Protein AF-A0A4V2B0A9-F1 (afdb_monomer_lite)

Secondary structure (DSSP, 8-state):
-HHHHHHHHHHHHHT-SEEEEE---SS-SS---EEEEESSGGGG-GGG--SS--HHHHHHHHHHHHHHHHHTT-GGGS--

Sequence (80 aa):
AVAQIIGQAVRTAFDAPRAGLLIAGLEVPHLHLHVFPAYDMGNFDISGADPNPSAESQDEAADKLRAALRHLGHEAHVPN

pLDDT: mean 96.53, std 3.44, range [76.44, 98.69]

Structure (mmCIF, N/CA/C/O backbone):
data_AF-A0A4V2B0A9-F1
#
_entry.id   AF-A0A4V2B0A9-F1
#
loop_
_atom_site.group_PDB
_atom_site.id
_atom_site.type_symbol
_atom_site.label_atom_id
_atom_site.label_alt_id
_atom_site.label_comp_id
_atom_site.label_asym_id
_atom_site.label_entity_id
_atom_site.label_seq_id
_atom_site.pdbx_PDB_ins_code
_atom_site.Cartn_x
_atom_site.Cartn_y
_atom_site.Cartn_z
_atom_site.occupancy
_atom_site.B_iso_or_equiv
_atom_site.auth_seq_id
_atom_site.auth_comp_id
_atom_site.auth_asym_id
_atom_site.auth_atom_id
_atom_site.pdbx_PDB_model_num
ATOM 1 N N . ALA A 1 1 ? -12.457 -8.522 -0.024 1.00 88.38 1 ALA A N 1
ATOM 2 C CA . ALA A 1 1 ? -12.476 -7.075 0.286 1.00 88.38 1 ALA A CA 1
ATOM 3 C C . ALA A 1 1 ? -11.137 -6.529 0.809 1.00 88.38 1 ALA A C 1
ATOM 5 O O . ALA A 1 1 ? -10.915 -5.338 0.663 1.00 88.38 1 ALA A O 1
ATOM 6 N N . VAL A 1 2 ? -10.224 -7.347 1.364 1.00 97.50 2 VAL A N 1
ATOM 7 C CA . VAL A 1 2 ? -8.964 -6.869 1.987 1.00 97.50 2 VAL A CA 1
ATOM 8 C C . VAL A 1 2 ? -8.168 -5.888 1.112 1.00 97.50 2 VAL A C 1
ATOM 10 O O . VAL A 1 2 ? -7.843 -4.805 1.574 1.00 97.50 2 VAL A O 1
ATOM 13 N N . ALA A 1 3 ? -7.931 -6.193 -0.168 1.00 98.31 3 ALA A N 1
ATOM 14 C CA . ALA A 1 3 ? -7.182 -5.292 -1.055 1.00 98.31 3 ALA A CA 1
ATOM 15 C C . ALA 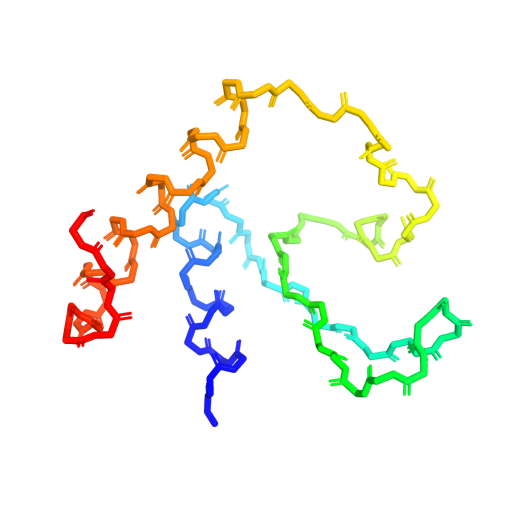A 1 3 ? -7.832 -3.904 -1.231 1.00 98.31 3 ALA A C 1
ATOM 17 O O . ALA A 1 3 ? -7.126 -2.911 -1.355 1.00 98.31 3 ALA A O 1
ATOM 18 N N . GLN A 1 4 ? -9.167 -3.812 -1.200 1.00 98.38 4 GLN A N 1
ATOM 19 C CA . GLN A 1 4 ? -9.872 -2.525 -1.264 1.00 98.38 4 GLN A CA 1
ATOM 20 C C . GLN A 1 4 ? -9.667 -1.714 0.021 1.00 98.38 4 GLN A C 1
ATOM 22 O O . GLN A 1 4 ? -9.435 -0.512 -0.060 1.00 98.38 4 GLN A O 1
ATOM 27 N N . ILE A 1 5 ? -9.699 -2.376 1.182 1.00 98.62 5 ILE A N 1
ATOM 28 C CA . ILE A 1 5 ? -9.426 -1.764 2.491 1.00 98.62 5 ILE A CA 1
ATOM 29 C C . ILE A 1 5 ? -7.996 -1.214 2.533 1.00 98.62 5 ILE A C 1
ATOM 31 O O . ILE A 1 5 ? -7.789 -0.044 2.845 1.00 98.62 5 ILE A O 1
ATOM 35 N N . ILE A 1 6 ? -7.010 -2.029 2.141 1.00 98.56 6 ILE A N 1
ATOM 36 C CA . ILE A 1 6 ? -5.612 -1.587 2.056 1.00 98.56 6 ILE A CA 1
ATOM 37 C C . ILE A 1 6 ? -5.471 -0.445 1.042 1.00 98.56 6 ILE A C 1
ATOM 39 O O . ILE A 1 6 ? -4.800 0.538 1.330 1.00 98.56 6 ILE A O 1
ATOM 43 N N . GLY A 1 7 ? -6.162 -0.517 -0.100 1.00 98.62 7 GLY A N 1
ATOM 44 C CA . GLY A 1 7 ? -6.186 0.540 -1.113 1.00 98.62 7 GLY A CA 1
ATOM 45 C C . GLY A 1 7 ? -6.708 1.883 -0.585 1.00 98.62 7 GLY A C 1
ATOM 46 O O . GLY A 1 7 ? -6.180 2.939 -0.929 1.00 98.62 7 GLY A O 1
ATOM 47 N N . GLN A 1 8 ? -7.727 1.869 0.274 1.00 98.69 8 GLN A N 1
ATOM 48 C CA . GLN A 1 8 ? -8.207 3.078 0.948 1.00 98.69 8 GLN A CA 1
ATOM 49 C C . GLN A 1 8 ? -7.175 3.595 1.955 1.00 98.69 8 GLN A C 1
ATOM 51 O O . GLN A 1 8 ? -6.868 4.785 1.948 1.00 98.69 8 GLN A O 1
ATOM 56 N N . ALA A 1 9 ? -6.582 2.703 2.752 1.00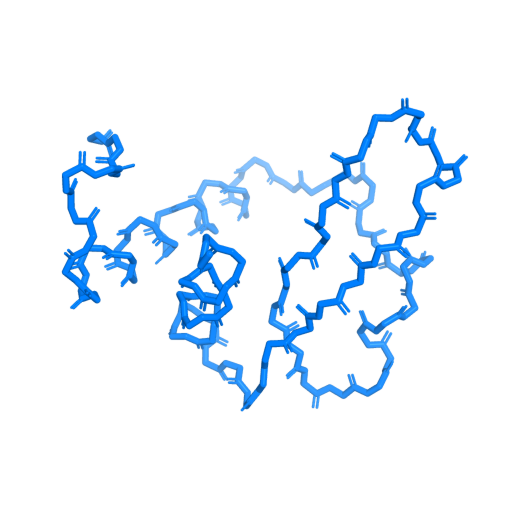 98.62 9 ALA A N 1
ATOM 57 C CA . ALA A 1 9 ? -5.579 3.070 3.744 1.00 98.62 9 ALA A CA 1
ATOM 58 C C . ALA A 1 9 ? -4.313 3.674 3.119 1.00 98.62 9 ALA A C 1
ATOM 60 O O . ALA A 1 9 ? -3.872 4.718 3.585 1.00 98.62 9 ALA A O 1
ATOM 61 N N . VAL A 1 10 ? -3.757 3.091 2.047 1.00 98.62 10 VAL A N 1
ATOM 62 C CA . VAL A 1 10 ? -2.563 3.646 1.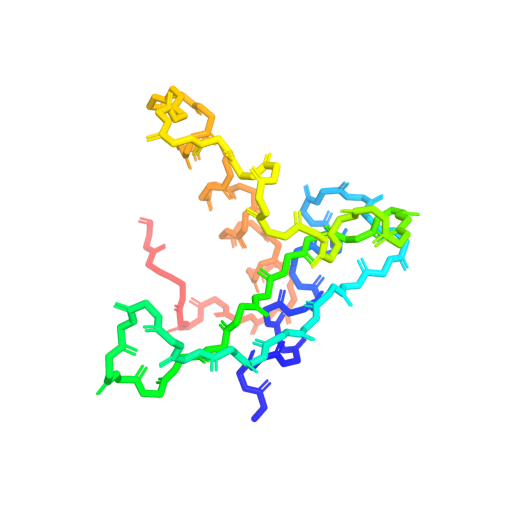372 1.00 98.62 10 VAL A CA 1
ATOM 63 C C . VAL A 1 10 ? -2.841 5.027 0.776 1.00 98.62 10 VAL A C 1
ATOM 65 O O . VAL A 1 10 ? -1.978 5.895 0.823 1.00 98.62 10 VAL A O 1
ATOM 68 N N . ARG A 1 11 ? -4.056 5.279 0.264 1.00 98.69 11 ARG A N 1
ATOM 69 C CA . ARG A 1 11 ? -4.425 6.613 -0.233 1.00 98.69 11 ARG A CA 1
ATOM 70 C C . ARG A 1 11 ? -4.445 7.638 0.887 1.00 98.69 11 ARG A C 1
ATOM 72 O O . ARG A 1 11 ? -3.841 8.691 0.736 1.00 98.69 11 ARG A O 1
ATOM 79 N N . THR A 1 12 ? -5.099 7.318 2.001 1.00 98.38 12 THR A N 1
ATOM 80 C CA . THR A 1 12 ? -5.170 8.204 3.170 1.00 98.38 12 THR A CA 1
ATOM 81 C C . THR A 1 12 ? -3.796 8.421 3.808 1.00 98.38 12 THR A C 1
ATOM 83 O O . THR A 1 12 ? -3.452 9.547 4.144 1.00 98.38 12 THR A O 1
ATOM 86 N N . ALA A 1 13 ? -2.999 7.361 3.958 1.00 98.56 13 ALA A N 1
ATOM 87 C CA . ALA A 1 13 ? -1.698 7.386 4.627 1.00 98.56 13 ALA A CA 1
ATOM 88 C C . ALA A 1 13 ? -0.639 8.218 3.884 1.00 98.56 13 ALA A C 1
ATOM 90 O O . ALA A 1 13 ? 0.225 8.819 4.521 1.00 98.56 13 ALA A O 1
ATOM 91 N N . PHE A 1 14 ? -0.699 8.239 2.551 1.00 98.44 14 PHE A N 1
ATOM 92 C CA . PHE A 1 14 ? 0.314 8.865 1.698 1.00 98.44 14 PHE A CA 1
ATOM 93 C C . PHE A 1 14 ? -0.230 10.030 0.856 1.00 98.44 14 PHE A C 1
ATOM 95 O O . PHE A 1 14 ? 0.459 10.502 -0.045 1.00 98.44 14 PHE A O 1
ATOM 102 N N . ASP A 1 15 ? -1.460 10.481 1.123 1.00 98.25 15 ASP A N 1
ATOM 103 C CA . ASP A 1 15 ? -2.157 11.520 0.347 1.00 98.25 15 ASP A CA 1
ATOM 104 C C . ASP A 1 15 ? -2.129 11.252 -1.173 1.00 98.25 15 ASP A C 1
ATOM 106 O O . ASP A 1 15 ? -1.884 12.121 -2.010 1.00 98.25 15 ASP A O 1
ATOM 110 N N . ALA A 1 16 ? -2.319 9.984 -1.547 1.00 98.38 16 ALA A N 1
ATOM 111 C CA . ALA A 1 16 ? -2.242 9.570 -2.940 1.00 98.38 16 ALA A CA 1
ATOM 112 C C . ALA A 1 16 ? -3.593 9.762 -3.649 1.00 98.38 16 ALA A C 1
ATOM 114 O O . ALA A 1 16 ? -4.646 9.355 -3.128 1.00 98.38 16 ALA A O 1
ATOM 115 N N . PRO A 1 17 ? -3.605 10.286 -4.891 1.00 98.25 17 PRO A N 1
ATOM 116 C CA . PRO A 1 17 ? -4.849 10.500 -5.622 1.00 98.25 17 PRO A CA 1
ATOM 117 C C . PRO A 1 17 ? -5.561 9.172 -5.921 1.00 98.25 17 PRO A C 1
ATOM 119 O O . PRO A 1 17 ? -6.796 9.125 -5.962 1.00 98.25 17 PRO A O 1
ATOM 122 N N . ARG A 1 18 ? -4.806 8.075 -6.090 1.00 98.44 18 ARG A N 1
ATOM 123 C CA . ARG A 1 18 ? -5.311 6.720 -6.357 1.00 98.44 18 ARG A CA 1
ATOM 124 C C . ARG A 1 18 ? -4.494 5.654 -5.618 1.00 98.44 18 ARG A C 1
ATOM 126 O O . ARG A 1 18 ? -3.415 5.921 -5.103 1.00 98.44 18 ARG A O 1
ATOM 133 N N . ALA A 1 19 ? -5.036 4.438 -5.576 1.00 98.38 19 ALA A N 1
ATOM 134 C CA . ALA A 1 19 ? -4.317 3.236 -5.163 1.00 98.38 19 ALA A CA 1
ATOM 135 C C . ALA A 1 19 ? -3.994 2.397 -6.402 1.00 98.38 19 ALA A C 1
ATOM 137 O O . ALA A 1 19 ? -4.872 2.193 -7.246 1.00 98.38 19 ALA A O 1
ATOM 138 N N . GLY A 1 20 ? -2.763 1.907 -6.490 1.00 98.00 20 GLY A N 1
ATOM 139 C CA . GLY A 1 20 ? -2.364 0.877 -7.438 1.00 98.00 20 GLY A CA 1
ATOM 140 C C . GLY A 1 20 ? -2.745 -0.515 -6.935 1.00 98.00 20 GLY A C 1
ATOM 141 O O . GLY A 1 20 ? -2.739 -0.774 -5.730 1.00 98.00 20 GLY A O 1
ATOM 142 N N . LEU A 1 21 ? -3.088 -1.402 -7.870 1.00 97.88 21 LEU A N 1
ATOM 143 C CA . LEU A 1 21 ? -3.316 -2.825 -7.629 1.00 97.88 21 LEU A CA 1
ATOM 144 C C . LEU A 1 21 ? -2.676 -3.620 -8.770 1.00 97.88 21 LEU A C 1
ATOM 146 O O . LEU A 1 21 ? -3.023 -3.400 -9.931 1.00 97.88 21 LEU A O 1
ATOM 150 N N . LEU A 1 22 ? -1.775 -4.546 -8.444 1.00 96.12 22 LEU A N 1
ATOM 151 C CA . LEU A 1 22 ? -1.085 -5.400 -9.416 1.00 96.12 22 LEU A CA 1
ATOM 152 C C . LEU A 1 22 ? -1.043 -6.851 -8.920 1.00 96.12 22 LEU A C 1
ATOM 154 O O . LEU A 1 22 ? -0.869 -7.107 -7.728 1.00 96.12 22 LEU A O 1
ATOM 158 N N . ILE A 1 23 ? -1.173 -7.799 -9.850 1.00 96.69 23 ILE A N 1
ATOM 159 C CA . ILE A 1 23 ? -0.897 -9.224 -9.637 1.00 96.69 23 ILE A CA 1
ATOM 160 C C . ILE A 1 23 ? 0.117 -9.634 -10.709 1.00 96.69 23 ILE A C 1
ATOM 162 O O . ILE A 1 23 ? -0.235 -9.675 -11.885 1.00 96.69 23 ILE A O 1
ATOM 166 N N . ALA A 1 24 ? 1.365 -9.892 -10.309 1.00 93.75 24 ALA A N 1
ATOM 167 C CA . ALA A 1 24 ? 2.444 -10.292 -11.216 1.00 93.75 24 ALA A CA 1
ATOM 168 C C . ALA A 1 24 ? 2.773 -11.786 -11.068 1.00 93.75 24 ALA A C 1
ATOM 170 O O . ALA A 1 24 ? 2.524 -12.568 -11.982 1.00 93.75 24 ALA A O 1
ATOM 171 N N . GLY A 1 25 ? 3.286 -12.193 -9.899 1.00 93.25 25 GLY A N 1
ATOM 172 C CA . GLY A 1 25 ? 3.511 -13.604 -9.550 1.00 93.25 25 GLY A CA 1
ATOM 173 C C . GLY A 1 25 ? 4.717 -14.278 -10.219 1.00 93.25 25 GLY A C 1
ATOM 174 O O . GLY A 1 25 ? 4.870 -15.490 -10.089 1.00 93.25 25 GLY A O 1
ATOM 175 N N . LEU A 1 26 ? 5.569 -13.524 -10.923 1.00 93.19 26 LEU A N 1
ATOM 176 C CA . LEU A 1 26 ? 6.757 -14.065 -11.601 1.00 93.19 26 LEU A CA 1
ATOM 177 C C . LEU A 1 26 ? 7.960 -14.239 -10.662 1.00 93.19 26 LEU A C 1
ATOM 179 O O . LEU A 1 26 ? 8.787 -15.116 -10.888 1.00 93.19 26 LEU A O 1
ATOM 183 N N . GLU A 1 27 ? 8.052 -13.423 -9.611 1.00 90.12 27 GLU A N 1
ATOM 184 C CA . GLU A 1 27 ? 9.176 -13.439 -8.664 1.00 90.12 27 GLU A CA 1
ATOM 185 C C . GLU A 1 27 ? 8.986 -14.487 -7.561 1.00 90.12 27 GLU A C 1
ATOM 187 O O . GLU A 1 27 ? 9.937 -15.146 -7.145 1.00 90.12 27 GLU A O 1
ATOM 192 N N . VAL A 1 28 ? 7.745 -14.661 -7.092 1.00 95.81 28 VAL A N 1
ATOM 193 C CA . VAL A 1 28 ? 7.403 -15.544 -5.971 1.00 95.81 28 VAL A CA 1
ATOM 194 C C . VAL A 1 28 ? 6.160 -16.371 -6.325 1.00 95.81 28 VAL A C 1
ATOM 196 O O . VAL A 1 28 ? 5.094 -15.787 -6.537 1.00 95.81 28 VAL A O 1
ATOM 199 N N . PRO A 1 29 ? 6.237 -17.720 -6.332 1.00 95.94 29 PRO A N 1
ATOM 200 C CA . PRO A 1 29 ? 5.136 -18.604 -6.726 1.00 95.94 29 PRO A CA 1
ATOM 201 C C . PRO A 1 29 ? 4.104 -18.813 -5.598 1.00 95.94 29 PRO A C 1
ATOM 203 O O . PRO A 1 29 ? 3.666 -19.927 -5.322 1.00 95.94 29 PRO A O 1
ATOM 206 N N . HIS A 1 30 ? 3.710 -17.729 -4.932 1.00 98.00 30 HIS A N 1
ATOM 207 C CA . HIS A 1 30 ? 2.617 -17.668 -3.963 1.00 98.00 30 HIS A CA 1
ATOM 208 C C . HIS A 1 30 ? 1.727 -16.507 -4.391 1.00 98.00 30 HIS A C 1
ATOM 210 O O . HIS A 1 30 ? 2.228 -15.397 -4.512 1.00 98.00 30 HIS A O 1
ATOM 216 N N . LEU A 1 31 ? 0.429 -16.725 -4.619 1.00 97.56 31 LEU A N 1
ATOM 217 C CA . LEU A 1 31 ? -0.497 -15.640 -4.962 1.00 97.56 31 LEU A CA 1
ATOM 218 C C . LEU A 1 31 ? -0.424 -14.495 -3.938 1.00 97.56 31 LEU A C 1
ATOM 220 O O . LEU A 1 31 ? -0.795 -14.658 -2.779 1.00 97.56 31 LEU A O 1
ATOM 224 N N . HIS A 1 32 ? -0.009 -13.322 -4.396 1.00 97.88 32 HIS A N 1
ATOM 225 C CA . HIS A 1 32 ? 0.002 -12.091 -3.622 1.00 97.88 32 HIS A CA 1
ATOM 226 C C . HIS A 1 32 ? -0.517 -10.941 -4.484 1.00 97.88 32 HIS A C 1
ATOM 228 O O . HIS A 1 32 ? -0.558 -11.021 -5.713 1.00 97.88 32 HIS A O 1
ATOM 234 N N . LEU A 1 33 ? -0.977 -9.889 -3.814 1.00 97.69 33 LEU A N 1
ATOM 235 C CA . LEU A 1 33 ? -1.504 -8.688 -4.442 1.00 97.69 33 LEU A CA 1
ATOM 236 C C . LEU A 1 33 ? -0.632 -7.521 -3.987 1.00 97.69 33 LEU A C 1
ATOM 238 O O . LEU A 1 33 ? -0.493 -7.301 -2.784 1.00 97.69 33 LEU A O 1
ATOM 242 N N . HIS A 1 34 ? -0.077 -6.766 -4.930 1.00 97.50 34 HIS A N 1
ATOM 243 C CA . HIS A 1 34 ? 0.617 -5.519 -4.621 1.00 97.50 34 HIS A CA 1
ATOM 244 C C . HIS A 1 34 ? -0.425 -4.410 -4.489 1.00 97.50 34 HIS A C 1
ATOM 246 O O . HIS A 1 34 ? -1.239 -4.226 -5.396 1.00 97.50 34 HIS A O 1
ATOM 252 N N . VAL A 1 35 ? -0.400 -3.674 -3.378 1.00 98.38 35 VAL A N 1
ATOM 253 C CA . VAL A 1 35 ? -1.258 -2.506 -3.141 1.00 98.38 35 VAL A CA 1
ATOM 254 C C . VAL A 1 35 ? -0.373 -1.356 -2.682 1.00 98.38 35 VAL A C 1
ATOM 256 O O . VAL A 1 35 ? 0.358 -1.505 -1.707 1.00 98.38 35 VAL A O 1
ATOM 259 N N . PHE A 1 36 ? -0.413 -0.230 -3.388 1.00 97.94 36 PHE A N 1
ATOM 260 C CA . PHE A 1 36 ? 0.528 0.879 -3.188 1.00 97.94 36 PHE A CA 1
ATOM 261 C C . PHE A 1 36 ? -0.122 2.238 -3.499 1.00 97.94 36 PHE A C 1
ATOM 263 O O . PHE A 1 36 ? -1.113 2.283 -4.239 1.00 97.94 36 PHE A O 1
ATOM 270 N N . PRO A 1 37 ? 0.382 3.356 -2.941 1.00 98.12 37 PRO A N 1
ATOM 271 C CA . PRO A 1 37 ? -0.038 4.689 -3.368 1.00 98.12 37 PRO A CA 1
ATOM 272 C C . PRO A 1 37 ? 0.372 4.931 -4.828 1.00 98.12 37 PRO A C 1
ATOM 274 O O . PRO A 1 37 ? 1.493 4.613 -5.216 1.00 98.12 37 PRO A O 1
ATOM 277 N N . ALA A 1 38 ? -0.531 5.479 -5.642 1.00 97.69 38 ALA A N 1
ATOM 278 C CA . ALA A 1 38 ? -0.269 5.759 -7.053 1.00 97.69 38 ALA A CA 1
ATOM 279 C C . ALA A 1 38 ? -0.537 7.234 -7.372 1.00 97.69 38 ALA A C 1
ATOM 281 O O . ALA A 1 38 ? -1.655 7.728 -7.180 1.00 97.69 38 ALA A O 1
ATOM 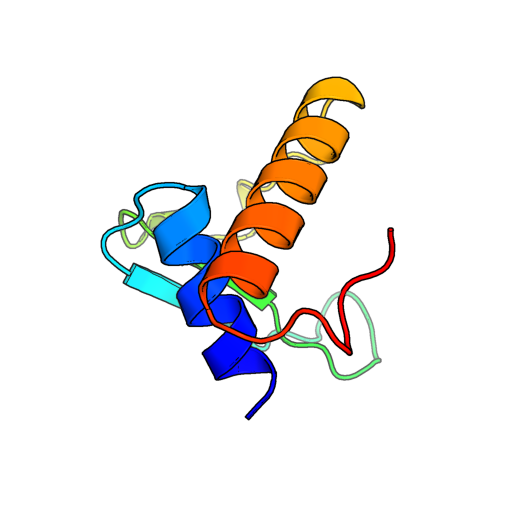282 N N . TYR A 1 39 ? 0.488 7.905 -7.890 1.00 97.88 39 TYR A N 1
ATOM 283 C CA . TYR A 1 39 ? 0.486 9.311 -8.294 1.00 97.88 39 TYR A CA 1
ATOM 284 C C . TYR A 1 39 ? 0.469 9.451 -9.819 1.00 97.88 39 TYR A C 1
ATOM 286 O O . TYR A 1 39 ? -0.206 10.334 -10.348 1.00 97.88 39 TYR A O 1
ATOM 294 N N . ASP A 1 40 ? 1.128 8.532 -10.524 1.00 96.94 40 ASP A N 1
ATOM 295 C CA . ASP A 1 40 ? 1.177 8.468 -11.981 1.00 96.94 40 ASP A CA 1
ATOM 296 C C . ASP A 1 40 ? 1.323 7.016 -12.486 1.00 96.94 40 ASP A C 1
ATOM 298 O O . ASP A 1 40 ? 1.307 6.053 -11.716 1.00 96.94 40 ASP A O 1
ATOM 302 N N . MET A 1 41 ? 1.415 6.845 -13.809 1.00 95.62 41 MET A N 1
ATOM 303 C CA . MET A 1 41 ? 1.578 5.526 -14.435 1.00 95.62 41 MET A CA 1
ATOM 304 C C . MET A 1 41 ? 2.958 4.901 -14.191 1.00 95.62 41 MET A C 1
ATOM 306 O O . MET A 1 41 ? 3.076 3.680 -14.257 1.00 95.62 41 MET A O 1
ATOM 310 N N . GLY A 1 42 ? 3.984 5.704 -13.904 1.00 95.81 42 GLY A N 1
ATOM 311 C CA . GLY A 1 42 ? 5.333 5.227 -13.613 1.00 95.81 42 GLY A CA 1
ATOM 312 C C . GLY A 1 42 ? 5.394 4.392 -12.337 1.00 95.81 42 GLY A C 1
ATOM 313 O O . GLY A 1 42 ? 6.181 3.458 -12.265 1.00 95.81 42 GLY A O 1
ATOM 314 N N . ASN A 1 43 ? 4.495 4.619 -11.373 1.00 95.00 43 ASN A N 1
ATOM 315 C CA . ASN A 1 43 ? 4.415 3.790 -10.163 1.00 95.00 43 ASN A CA 1
ATOM 316 C C . ASN A 1 43 ? 4.023 2.319 -10.425 1.00 95.00 43 ASN A C 1
ATOM 318 O O . ASN A 1 43 ? 4.138 1.500 -9.519 1.00 95.00 43 ASN A O 1
ATOM 322 N N . PHE A 1 44 ? 3.547 1.969 -11.628 1.00 95.81 44 PHE A N 1
ATOM 323 C CA . PHE A 1 44 ? 3.269 0.577 -12.013 1.00 95.81 44 PHE A CA 1
ATOM 324 C C . PHE A 1 44 ? 4.494 -0.142 -12.595 1.00 95.81 44 PHE A C 1
ATOM 326 O O . PHE A 1 44 ? 4.449 -1.361 -12.776 1.00 95.81 44 PHE A O 1
ATOM 333 N N . ASP A 1 45 ? 5.575 0.585 -12.884 1.00 94.06 45 ASP A N 1
ATOM 334 C CA . ASP A 1 45 ? 6.859 -0.008 -13.236 1.00 94.06 45 ASP A CA 1
ATOM 335 C C . ASP A 1 45 ? 7.587 -0.445 -11.959 1.00 94.06 45 ASP A C 1
ATOM 337 O O . ASP A 1 45 ? 8.241 0.339 -11.271 1.00 94.06 45 ASP A O 1
ATOM 341 N N . ILE A 1 46 ? 7.457 -1.731 -11.633 1.00 88.31 46 ILE A N 1
ATOM 342 C CA . ILE A 1 46 ? 8.035 -2.313 -10.417 1.00 88.31 46 ILE A CA 1
ATOM 343 C C . ILE A 1 46 ? 9.570 -2.342 -10.423 1.00 88.31 46 ILE A C 1
ATOM 345 O O . ILE A 1 46 ? 10.169 -2.524 -9.366 1.00 88.31 46 ILE A O 1
ATOM 349 N N . SER A 1 47 ? 10.220 -2.139 -11.577 1.00 90.50 47 SER A N 1
ATOM 350 C CA . SER A 1 47 ? 11.686 -2.087 -11.653 1.00 90.50 47 SER A CA 1
ATOM 351 C C . SER A 1 47 ? 12.280 -0.888 -10.904 1.00 90.50 47 SER A C 1
ATOM 353 O O . SER A 1 47 ? 13.457 -0.912 -10.549 1.00 90.50 47 SER A O 1
ATOM 355 N N . GLY A 1 48 ? 11.461 0.130 -10.612 1.00 87.88 48 GLY A N 1
ATOM 356 C CA . GLY A 1 48 ? 11.834 1.291 -9.806 1.00 87.88 48 GLY A CA 1
ATOM 357 C C . GLY A 1 48 ? 11.711 1.094 -8.290 1.00 87.88 48 GLY A C 1
ATOM 358 O O . GLY A 1 48 ? 11.879 2.065 -7.555 1.00 87.88 48 GLY A O 1
ATOM 359 N N . ALA A 1 49 ? 11.381 -0.111 -7.808 1.00 91.94 49 ALA A N 1
ATOM 360 C CA . ALA A 1 49 ? 11.294 -0.385 -6.375 1.00 91.94 49 ALA A CA 1
ATOM 361 C C . ALA A 1 49 ? 12.649 -0.175 -5.674 1.00 91.94 49 ALA A C 1
ATOM 363 O O . ALA A 1 49 ? 13.693 -0.551 -6.203 1.00 91.94 49 ALA A O 1
ATOM 364 N N . ASP A 1 50 ? 12.625 0.388 -4.463 1.00 95.44 50 ASP A N 1
ATOM 365 C CA . ASP A 1 50 ? 13.813 0.491 -3.612 1.00 95.44 50 ASP A CA 1
ATOM 366 C C . ASP A 1 50 ? 14.157 -0.898 -3.036 1.00 95.44 50 ASP A C 1
ATOM 368 O O . ASP A 1 50 ? 13.365 -1.439 -2.257 1.00 95.44 50 ASP A O 1
ATOM 372 N N . PRO A 1 51 ? 15.305 -1.505 -3.397 1.00 95.19 51 PRO A N 1
ATOM 373 C CA . PRO A 1 51 ? 15.682 -2.823 -2.898 1.00 95.19 51 PRO A CA 1
ATOM 374 C C . PRO A 1 51 ? 16.265 -2.784 -1.477 1.00 95.19 51 PRO A C 1
ATOM 376 O O . PRO A 1 51 ? 16.506 -3.844 -0.899 1.00 95.19 51 PRO A O 1
ATOM 379 N N . ASN A 1 52 ? 16.543 -1.600 -0.920 1.00 97.50 52 ASN A N 1
ATOM 380 C CA . ASN A 1 52 ? 17.139 -1.443 0.404 1.00 97.50 52 ASN A CA 1
ATOM 381 C C . ASN A 1 52 ? 16.598 -0.198 1.142 1.00 97.50 52 ASN A C 1
ATOM 383 O O . ASN A 1 52 ? 17.380 0.697 1.489 1.00 97.50 52 ASN A O 1
ATOM 387 N N . PRO A 1 53 ? 15.278 -0.136 1.408 1.00 97.56 53 PRO A N 1
ATOM 388 C CA . PRO A 1 53 ? 14.676 0.984 2.118 1.00 97.56 53 PRO A CA 1
ATOM 389 C C . PRO A 1 53 ? 15.209 1.078 3.550 1.00 97.56 53 PRO A C 1
ATOM 391 O O . PRO A 1 53 ? 15.451 0.063 4.213 1.00 97.56 53 PRO A O 1
ATOM 394 N N . SER A 1 54 ? 15.360 2.304 4.060 1.00 98.38 54 SER A N 1
ATOM 395 C CA . SER A 1 54 ? 15.787 2.517 5.445 1.00 98.38 54 SER A CA 1
ATOM 396 C C . SER A 1 54 ? 14.791 1.905 6.437 1.00 98.38 54 SER A C 1
ATOM 398 O O . SER A 1 54 ? 13.594 1.812 6.174 1.00 98.38 54 SER A O 1
ATOM 400 N N . ALA A 1 55 ? 15.278 1.487 7.608 1.00 98.38 55 ALA A N 1
ATOM 401 C CA . ALA A 1 55 ? 14.398 0.997 8.671 1.00 98.38 55 ALA A CA 1
ATOM 402 C C . ALA A 1 55 ? 13.388 2.076 9.104 1.00 98.38 55 ALA A C 1
ATOM 404 O O . ALA A 1 55 ? 12.209 1.790 9.273 1.00 98.38 55 ALA A O 1
ATOM 405 N N . GLU A 1 56 ? 13.837 3.332 9.178 1.00 98.44 56 GLU A N 1
ATOM 406 C CA . GLU A 1 56 ? 12.998 4.480 9.534 1.00 98.44 56 GLU A CA 1
ATOM 407 C C . GLU A 1 56 ? 11.834 4.687 8.554 1.00 98.44 56 GLU A C 1
ATOM 409 O O . GLU A 1 56 ? 10.706 4.896 8.993 1.00 98.44 56 GLU A O 1
ATOM 414 N N . SER A 1 57 ? 12.063 4.574 7.237 1.00 97.75 57 SER A N 1
ATOM 415 C CA . SER A 1 57 ? 10.978 4.743 6.259 1.00 97.75 57 SER A CA 1
ATOM 416 C C . SER A 1 57 ? 9.959 3.605 6.326 1.00 97.75 57 SER A C 1
ATOM 418 O O . SER A 1 57 ? 8.766 3.828 6.112 1.00 97.75 57 SER A O 1
ATOM 420 N N . GLN A 1 58 ? 10.410 2.391 6.658 1.00 98.12 58 GLN A N 1
ATOM 421 C CA . GLN A 1 58 ? 9.532 1.241 6.862 1.00 98.12 58 GLN A CA 1
ATOM 422 C C . GLN A 1 58 ? 8.678 1.396 8.126 1.00 98.12 58 GLN A C 1
ATOM 424 O O . GLN A 1 58 ? 7.473 1.142 8.069 1.00 98.12 58 GLN A O 1
ATOM 429 N N . ASP A 1 59 ? 9.268 1.856 9.232 1.00 98.19 59 ASP A N 1
ATOM 430 C CA . ASP A 1 59 ? 8.545 2.127 10.478 1.00 98.19 59 ASP A CA 1
ATOM 431 C C . ASP A 1 59 ? 7.516 3.252 10.284 1.00 98.19 59 ASP A C 1
ATOM 433 O O . ASP A 1 59 ? 6.343 3.094 10.634 1.00 98.19 59 ASP A O 1
ATOM 437 N N . GLU A 1 60 ? 7.905 4.346 9.620 1.00 98.44 60 GLU A N 1
ATOM 438 C CA . GLU A 1 60 ? 7.002 5.456 9.304 1.00 98.44 60 GLU A CA 1
ATOM 439 C C . GLU A 1 60 ? 5.827 5.001 8.421 1.00 98.44 60 GLU A C 1
ATOM 441 O O . GLU A 1 60 ? 4.668 5.349 8.677 1.00 98.44 60 GLU A O 1
ATOM 446 N N . ALA A 1 61 ? 6.099 4.196 7.389 1.00 98.25 61 ALA A N 1
ATOM 447 C CA . ALA A 1 61 ? 5.064 3.637 6.527 1.00 98.25 61 ALA A CA 1
ATOM 448 C C . ALA A 1 61 ? 4.104 2.728 7.309 1.00 98.25 61 ALA A C 1
ATOM 450 O O . ALA A 1 61 ? 2.884 2.819 7.130 1.00 98.25 61 ALA A O 1
ATOM 451 N N . ALA A 1 62 ? 4.631 1.877 8.193 1.00 97.94 62 ALA A N 1
ATOM 452 C CA . ALA A 1 62 ? 3.824 1.004 9.034 1.00 97.94 62 ALA A CA 1
ATOM 453 C C . ALA A 1 62 ? 2.900 1.816 9.954 1.00 97.94 62 ALA A C 1
ATOM 455 O O . ALA A 1 62 ? 1.698 1.542 10.006 1.00 97.94 62 ALA A O 1
ATOM 456 N N . ASP A 1 63 ? 3.416 2.848 10.619 1.00 98.19 63 ASP A N 1
ATOM 457 C CA . ASP A 1 63 ? 2.636 3.679 11.537 1.00 98.19 63 ASP A CA 1
ATOM 458 C C . ASP A 1 63 ? 1.551 4.484 10.819 1.00 98.19 63 ASP A C 1
ATOM 460 O O . ASP A 1 63 ? 0.396 4.497 11.262 1.00 98.19 63 ASP A O 1
ATOM 464 N N . LYS A 1 64 ? 1.869 5.065 9.655 1.00 98.50 64 LYS A N 1
ATOM 465 C CA . LYS A 1 64 ? 0.879 5.737 8.799 1.00 98.50 64 LYS A CA 1
ATOM 466 C C . LYS A 1 64 ? -0.242 4.789 8.376 1.00 98.50 64 LYS A C 1
ATOM 468 O O . LYS A 1 64 ? -1.418 5.154 8.446 1.00 98.50 64 LYS A O 1
ATOM 473 N N . LEU A 1 65 ? 0.092 3.560 7.976 1.00 98.25 65 LEU A N 1
ATOM 474 C CA . LEU A 1 65 ? -0.899 2.562 7.567 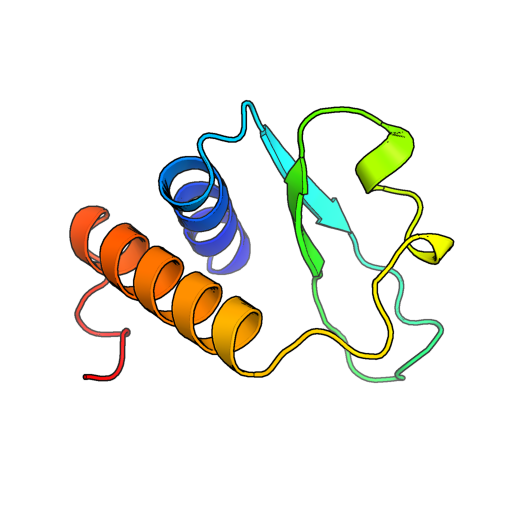1.00 98.25 65 LEU A CA 1
ATOM 475 C C . LEU A 1 65 ? -1.764 2.089 8.736 1.00 98.25 65 LEU A C 1
ATOM 477 O O . LEU A 1 65 ? -2.983 2.003 8.584 1.00 98.25 65 LEU A O 1
ATOM 481 N N . ARG A 1 66 ? -1.176 1.828 9.910 1.00 98.44 66 ARG A N 1
ATOM 482 C CA . ARG A 1 66 ? -1.938 1.477 11.121 1.00 98.44 66 ARG A CA 1
ATOM 483 C C . ARG A 1 66 ? -2.903 2.597 11.501 1.00 98.44 66 ARG A C 1
ATOM 485 O O . ARG A 1 66 ? -4.073 2.323 11.767 1.00 98.44 66 ARG A O 1
ATOM 492 N N . ALA A 1 67 ? -2.441 3.848 11.489 1.00 98.38 67 ALA A N 1
ATOM 493 C CA . ALA A 1 67 ? -3.274 5.011 11.776 1.00 98.38 67 ALA A CA 1
ATOM 494 C C . ALA A 1 67 ? -4.428 5.151 10.771 1.00 98.38 67 ALA A C 1
ATOM 496 O O . ALA A 1 67 ? -5.578 5.298 11.185 1.00 98.38 67 ALA A O 1
ATOM 497 N N . ALA A 1 68 ? -4.152 5.028 9.468 1.00 98.50 68 ALA A N 1
ATOM 498 C CA . ALA A 1 68 ? -5.174 5.092 8.425 1.00 98.50 68 ALA A CA 1
ATOM 499 C C . ALA A 1 68 ? -6.202 3.953 8.542 1.00 98.50 68 ALA A C 1
ATOM 501 O O . ALA A 1 68 ? -7.403 4.195 8.455 1.00 98.50 68 ALA A O 1
ATOM 502 N N . LEU A 1 69 ? -5.759 2.718 8.797 1.00 98.56 69 LEU A N 1
ATOM 503 C CA . LEU A 1 69 ? -6.653 1.571 8.982 1.00 98.56 69 LEU A CA 1
ATOM 504 C C . LEU A 1 69 ? -7.551 1.733 10.214 1.00 98.56 69 LEU A C 1
ATOM 506 O O . LEU A 1 69 ? -8.747 1.456 10.133 1.00 98.56 69 LEU A O 1
ATOM 510 N N . ARG A 1 70 ? -7.005 2.219 11.335 1.00 98.12 70 ARG A N 1
ATOM 511 C CA . ARG A 1 70 ? -7.793 2.541 12.537 1.00 98.12 70 ARG A CA 1
ATOM 512 C C . ARG A 1 70 ? -8.794 3.666 12.250 1.00 98.12 70 ARG A C 1
ATOM 514 O O . ARG A 1 70 ? -9.964 3.524 12.575 1.00 98.12 70 ARG A O 1
ATOM 521 N N . HIS A 1 71 ? -8.376 4.731 11.563 1.00 98.06 71 HIS A N 1
ATOM 522 C CA . HIS A 1 71 ? -9.265 5.829 11.161 1.00 98.06 71 HIS A CA 1
ATOM 523 C C . HIS A 1 71 ? -10.432 5.363 10.271 1.00 98.06 71 HIS A C 1
ATOM 525 O O . HIS A 1 71 ? -11.544 5.869 10.394 1.00 98.06 71 HIS A O 1
ATOM 531 N N . LEU A 1 72 ? -10.196 4.368 9.413 1.00 97.94 72 LEU A N 1
ATOM 532 C CA . LEU A 1 72 ? -11.213 3.752 8.556 1.00 97.94 72 LEU A CA 1
ATOM 533 C C . LEU A 1 72 ? -12.090 2.707 9.283 1.00 97.94 72 LEU A C 1
ATOM 535 O O . LEU A 1 72 ? -12.931 2.074 8.648 1.00 97.94 72 LEU A O 1
ATOM 539 N N . GLY A 1 73 ? -11.923 2.521 10.599 1.00 98.06 73 GLY A N 1
ATOM 540 C CA . GLY A 1 73 ? -12.735 1.609 11.416 1.00 98.06 73 GLY A CA 1
ATOM 541 C C . GLY A 1 73 ? -12.289 0.144 11.373 1.00 98.06 73 GLY A C 1
ATOM 542 O O . GLY A 1 73 ? -13.085 -0.758 11.636 1.00 98.06 73 GLY A O 1
ATOM 543 N N . HIS A 1 74 ? -11.029 -0.127 11.022 1.00 97.94 74 HIS A N 1
ATOM 544 C CA . HIS A 1 74 ? -10.476 -1.486 10.955 1.00 97.94 74 HIS A CA 1
ATOM 545 C C . HIS A 1 74 ? -9.623 -1.877 12.170 1.00 97.94 74 HIS A C 1
ATOM 547 O O . HIS A 1 74 ? -8.893 -2.864 12.100 1.00 97.94 74 HIS A O 1
ATOM 553 N N . GLU A 1 75 ? -9.731 -1.158 13.292 1.00 97.06 75 GLU A N 1
ATOM 554 C CA . GLU A 1 75 ? -8.921 -1.350 14.508 1.00 97.06 75 GLU A CA 1
ATOM 555 C C . GLU A 1 75 ? -8.812 -2.801 15.000 1.00 97.06 75 GLU A C 1
ATOM 557 O O . GLU A 1 75 ? -7.728 -3.226 15.388 1.00 97.06 75 GLU A O 1
ATOM 562 N N . ALA A 1 76 ? -9.884 -3.592 14.902 1.00 96.88 76 ALA A N 1
ATOM 563 C CA . ALA A 1 76 ? -9.911 -4.990 15.337 1.00 96.88 76 ALA A CA 1
ATOM 564 C C . ALA A 1 76 ? -8.902 -5.898 14.601 1.00 96.88 76 ALA A C 1
ATOM 566 O O . ALA A 1 76 ? -8.625 -7.003 15.062 1.00 96.88 76 ALA A O 1
ATOM 567 N N . HIS A 1 77 ? -8.360 -5.448 13.464 1.00 95.88 77 HIS A N 1
ATOM 568 C CA . HIS A 1 77 ? -7.399 -6.186 12.638 1.00 95.88 77 HIS A CA 1
ATOM 569 C C . HIS A 1 77 ? -6.012 -5.527 12.602 1.00 95.88 77 HIS A C 1
ATOM 571 O O . HIS A 1 77 ? -5.142 -5.980 11.858 1.00 95.88 77 HIS A O 1
ATOM 577 N N . VAL A 1 78 ? -5.802 -4.447 13.362 1.00 96.12 78 VAL A N 1
ATOM 578 C CA . VAL A 1 78 ? -4.546 -3.692 13.375 1.00 96.12 78 VAL A CA 1
ATOM 579 C C . VAL A 1 78 ? -3.818 -3.980 14.689 1.00 96.12 78 VAL A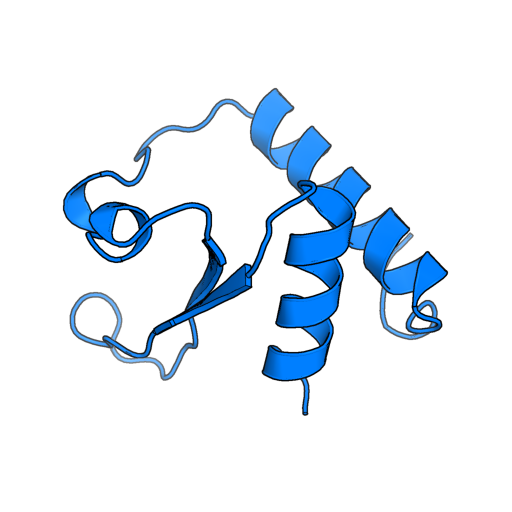 C 1
ATOM 581 O O . VAL A 1 78 ? -4.334 -3.607 15.742 1.00 96.12 78 VAL A O 1
ATOM 584 N N . PRO A 1 79 ? -2.632 -4.620 14.667 1.00 90.38 79 PRO A N 1
ATOM 585 C CA . PRO A 1 79 ? -1.861 -4.858 15.884 1.00 90.38 79 PRO A CA 1
ATOM 586 C C . PRO A 1 79 ? -1.483 -3.533 16.551 1.00 90.38 79 PRO A C 1
ATOM 588 O O . PRO A 1 79 ? -1.408 -2.503 15.873 1.00 90.38 79 PRO A O 1
ATOM 591 N N . ASN A 1 80 ? -1.285 -3.573 17.871 1.00 76.44 80 ASN A N 1
ATOM 592 C CA . ASN A 1 80 ? -0.892 -2.406 18.663 1.00 76.44 80 ASN A CA 1
ATOM 593 C C . ASN A 1 80 ? 0.413 -1.804 18.154 1.00 76.44 80 ASN A C 1
ATOM 595 O O . ASN A 1 80 ? 1.392 -2.573 18.029 1.00 76.44 80 ASN A O 1
#

Foldseek 3Di:
DVLVLLFQLQCQLVVAPGWDWDFDCPVPVDTDIDIHRDNDPVVVVCVPDDPDDDPVVVVSSLVSSLVSSVVVVNVVVRDD

Radius of gyration: 13.21 Å; chains: 1; bounding box: 30×30×33 Å